Protein AF-A0A7J2I1S1-F1 (afdb_monomer_lite)

Secondary structure (DSSP, 8-state):
--HHHHHHHHHTT-S-HHHHHHHHHHHHHHHHHH---SS--HHHHHHHHHHHHHHS-THHHHHHHHHHHHHIIIII-----PPPPPP--------PPPHHHHHHHHHHGGG-S-HHHHHHHHHHHHH---HHHHHS--GGG----

Radius of gyration: 21.5 Å; chains: 1; bounding box: 47×25×60 Å

Structure (mmCIF, N/CA/C/O backbone):
data_AF-A0A7J2I1S1-F1
#
_entry.id   AF-A0A7J2I1S1-F1
#
loop_
_atom_site.group_PDB
_atom_site.id
_atom_site.type_symbol
_atom_site.label_atom_id
_atom_site.label_alt_id
_atom_site.label_comp_id
_atom_site.label_asym_id
_atom_site.label_entity_id
_atom_site.label_seq_id
_atom_site.pdbx_PDB_ins_code
_atom_site.Cartn_x
_atom_site.Cartn_y
_atom_site.Cartn_z
_atom_site.occupancy
_atom_site.B_iso_or_equiv
_atom_site.auth_seq_id
_atom_site.auth_comp_id
_atom_site.auth_asym_id
_atom_site.auth_atom_id
_atom_site.pdbx_PDB_model_num
ATOM 1 N N . MET A 1 1 ? -21.845 -11.847 12.492 1.00 60.75 1 MET A N 1
ATOM 2 C CA . MET A 1 1 ? -20.867 -11.468 11.456 1.00 60.75 1 MET A CA 1
ATOM 3 C C . MET A 1 1 ? -19.626 -11.023 12.178 1.00 60.75 1 MET A C 1
ATOM 5 O O . MET A 1 1 ? -19.674 -10.014 12.885 1.00 60.75 1 MET A O 1
ATOM 9 N N . ASP A 1 2 ? -18.599 -11.846 12.066 1.00 87.06 2 ASP A N 1
ATOM 10 C CA . ASP A 1 2 ? -17.307 -11.657 12.714 1.00 87.06 2 ASP A CA 1
ATOM 11 C C . ASP A 1 2 ? -16.626 -10.366 12.208 1.00 87.06 2 ASP A C 1
ATOM 13 O O . ASP A 1 2 ? -16.942 -9.853 11.127 1.00 87.06 2 ASP A O 1
ATOM 17 N N . ILE A 1 3 ? -15.731 -9.779 13.005 1.00 88.56 3 ILE A N 1
ATOM 18 C CA . ILE A 1 3 ? -15.031 -8.546 12.637 1.00 88.56 3 ILE A CA 1
ATOM 19 C C . ILE A 1 3 ? -14.170 -8.753 11.386 1.00 88.56 3 ILE A C 1
ATOM 21 O O . ILE A 1 3 ? -14.117 -7.861 10.535 1.00 88.56 3 ILE A O 1
ATOM 25 N N . ILE A 1 4 ? -13.583 -9.942 11.220 1.00 89.06 4 ILE A N 1
ATOM 26 C CA . ILE A 1 4 ? -12.785 -10.301 10.044 1.00 89.06 4 ILE A CA 1
ATOM 27 C C . ILE A 1 4 ? -13.684 -10.355 8.805 1.00 89.06 4 ILE A C 1
ATOM 29 O O . ILE A 1 4 ? -13.365 -9.739 7.787 1.00 89.06 4 ILE A O 1
ATOM 33 N N . GLU A 1 5 ? -14.860 -10.980 8.900 1.00 89.62 5 GLU A N 1
ATOM 34 C CA . GLU A 1 5 ? -15.846 -10.998 7.809 1.00 89.62 5 GLU A CA 1
ATOM 35 C C . GLU A 1 5 ? -16.286 -9.581 7.409 1.00 89.62 5 GLU A C 1
ATOM 37 O O . GLU A 1 5 ? -16.352 -9.257 6.219 1.00 89.62 5 GLU A O 1
ATOM 42 N N . LYS A 1 6 ? -16.537 -8.697 8.389 1.00 90.50 6 LYS A N 1
ATOM 43 C CA . LYS A 1 6 ? -16.871 -7.285 8.124 1.00 90.50 6 LYS A CA 1
ATOM 44 C C . LYS A 1 6 ? -15.740 -6.567 7.387 1.00 90.50 6 LYS A C 1
ATOM 46 O O . LYS A 1 6 ? -16.011 -5.749 6.503 1.00 90.50 6 LYS A O 1
ATOM 51 N N . VAL A 1 7 ? -14.487 -6.832 7.757 1.00 92.31 7 VAL A N 1
ATOM 52 C CA . VAL A 1 7 ? -13.309 -6.258 7.094 1.00 92.31 7 VAL A CA 1
ATOM 53 C C . VAL A 1 7 ? -13.224 -6.740 5.652 1.00 92.31 7 VAL A C 1
ATOM 55 O O . VAL A 1 7 ? -13.128 -5.900 4.758 1.00 92.31 7 VAL A O 1
ATOM 58 N N . GLU A 1 8 ? -13.319 -8.046 5.404 1.00 91.75 8 GLU A N 1
ATOM 59 C CA . GLU A 1 8 ? -13.259 -8.618 4.051 1.00 91.75 8 GLU A CA 1
ATOM 60 C C . GLU A 1 8 ? -14.377 -8.062 3.157 1.00 91.75 8 GLU A C 1
ATOM 62 O O . GLU A 1 8 ? -14.106 -7.603 2.046 1.00 91.75 8 GLU A O 1
ATOM 67 N N . GLN A 1 9 ? -15.610 -7.978 3.670 1.00 91.38 9 GLN A N 1
ATOM 68 C CA . GLN A 1 9 ? -16.740 -7.392 2.941 1.00 91.38 9 GLN A CA 1
ATOM 69 C C . GLN A 1 9 ? -16.513 -5.911 2.601 1.00 91.38 9 GLN A C 1
ATOM 71 O O . GLN A 1 9 ? -16.932 -5.427 1.551 1.00 91.38 9 GLN A O 1
ATOM 76 N N . ARG A 1 10 ? -15.863 -5.145 3.485 1.00 92.50 10 ARG A N 1
ATOM 77 C CA . ARG A 1 10 ? -15.541 -3.736 3.207 1.00 92.50 10 ARG A CA 1
ATOM 78 C C . ARG A 1 10 ? -14.363 -3.591 2.254 1.00 92.50 10 ARG A C 1
ATOM 80 O O . ARG A 1 10 ? -14.360 -2.657 1.454 1.00 92.50 10 ARG A O 1
ATOM 87 N N . LEU A 1 11 ? -13.380 -4.483 2.323 1.00 92.00 11 LEU A N 1
ATOM 88 C CA . LEU A 1 11 ? -12.236 -4.489 1.417 1.00 92.00 11 LEU A CA 1
ATOM 89 C C . LEU A 1 11 ? -12.628 -4.900 -0.003 1.00 92.00 11 LEU A C 1
ATOM 91 O O . LEU A 1 11 ? -12.076 -4.337 -0.944 1.00 92.00 11 LEU A O 1
ATOM 95 N N . SER A 1 12 ? -13.612 -5.787 -0.181 1.00 88.69 12 SER A N 1
ATOM 96 C CA . SER A 1 12 ? -14.075 -6.210 -1.512 1.00 88.69 12 SER A CA 1
ATOM 97 C C . SER A 1 12 ? -14.694 -5.077 -2.341 1.00 88.69 12 SER A C 1
ATOM 99 O O . SER A 1 12 ? -14.815 -5.203 -3.555 1.00 88.69 12 SER A O 1
ATOM 101 N N . LEU A 1 13 ? -15.068 -3.960 -1.706 1.00 89.19 13 LEU A N 1
ATOM 102 C CA . LEU A 1 13 ? -15.560 -2.757 -2.386 1.00 89.19 13 LEU A CA 1
ATOM 103 C C . LEU A 1 13 ? -14.433 -1.924 -3.023 1.00 89.19 13 LEU A C 1
ATOM 105 O O . LEU A 1 13 ? -14.710 -1.011 -3.799 1.00 89.19 13 LEU A O 1
ATOM 109 N N . TYR A 1 14 ? -13.167 -2.193 -2.692 1.00 81.94 14 TYR A N 1
ATOM 110 C CA . TYR A 1 14 ? -12.027 -1.488 -3.271 1.00 81.94 14 TYR A CA 1
ATOM 111 C C . TYR A 1 14 ? -11.557 -2.160 -4.562 1.00 81.94 14 TYR A C 1
ATOM 113 O O . TYR A 1 14 ? -11.222 -3.339 -4.578 1.00 81.94 14 TYR A O 1
ATOM 121 N N . ALA A 1 15 ? -11.409 -1.368 -5.627 1.00 67.00 15 ALA A N 1
ATOM 122 C CA . ALA A 1 15 ? -10.869 -1.846 -6.903 1.00 67.00 15 ALA A CA 1
ATOM 123 C C . ALA A 1 15 ? -9.346 -2.112 -6.865 1.00 67.00 15 ALA A C 1
ATOM 125 O O . ALA A 1 15 ? -8.818 -2.923 -7.623 1.00 67.00 15 ALA A O 1
ATOM 126 N N . SER A 1 16 ? -8.611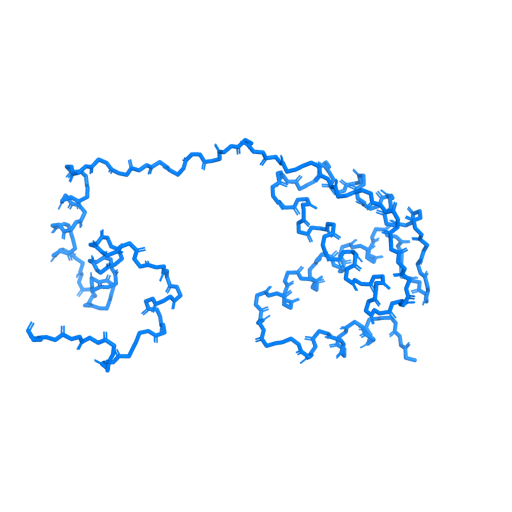 -1.428 -5.980 1.00 86.00 16 SER A N 1
ATOM 127 C CA . SER A 1 16 ? -7.146 -1.506 -5.913 1.00 86.00 16 SER A CA 1
ATOM 128 C C . SER A 1 16 ? -6.674 -2.713 -5.094 1.00 86.00 16 SER A C 1
ATOM 130 O O . SER A 1 16 ? -6.639 -2.659 -3.861 1.00 86.00 16 SER A O 1
ATOM 132 N N . LYS A 1 17 ? -6.226 -3.779 -5.776 1.00 86.81 17 LYS A N 1
ATOM 133 C CA . LYS A 1 17 ? -5.601 -4.959 -5.138 1.00 86.81 17 LYS A CA 1
ATOM 134 C C . LYS A 1 17 ? -4.455 -4.595 -4.174 1.00 86.81 17 LYS A C 1
ATOM 136 O O . LYS A 1 17 ? -4.459 -5.116 -3.060 1.00 86.81 17 LYS A O 1
ATOM 141 N N . PRO A 1 18 ? -3.512 -3.687 -4.514 1.00 87.00 18 PRO A N 1
ATOM 142 C CA . PRO A 1 18 ? -2.452 -3.293 -3.581 1.00 87.00 18 PRO A CA 1
ATOM 143 C C . PRO A 1 18 ? -2.985 -2.671 -2.287 1.00 87.00 18 PRO A C 1
ATOM 145 O O . PRO A 1 18 ? -2.479 -2.956 -1.204 1.00 87.00 18 PRO A O 1
ATOM 148 N N . THR A 1 19 ? -4.039 -1.855 -2.382 1.00 88.81 19 THR A N 1
ATOM 149 C CA . THR A 1 19 ? -4.679 -1.248 -1.208 1.00 88.81 19 THR A CA 1
ATOM 150 C C . THR A 1 19 ? -5.328 -2.309 -0.325 1.00 88.81 19 THR A C 1
ATOM 152 O O . THR A 1 19 ? -5.176 -2.250 0.894 1.00 88.81 19 THR A O 1
ATOM 155 N N . VAL A 1 20 ? -6.011 -3.287 -0.928 1.00 91.12 20 VAL A N 1
ATOM 156 C CA . VAL A 1 20 ? -6.619 -4.411 -0.201 1.00 91.12 20 VAL A CA 1
ATOM 157 C C . VAL A 1 20 ? -5.554 -5.209 0.549 1.00 91.12 20 VAL A C 1
ATOM 159 O O . VAL A 1 20 ? -5.680 -5.396 1.757 1.00 91.12 20 VAL A O 1
ATOM 162 N N . LEU A 1 21 ? -4.476 -5.610 -0.131 1.00 90.81 21 LEU A N 1
ATOM 163 C CA . LEU A 1 21 ? -3.389 -6.386 0.473 1.00 90.81 21 LEU A CA 1
ATOM 164 C C . LEU A 1 21 ? -2.692 -5.625 1.606 1.00 90.81 21 LEU A C 1
ATOM 166 O O . LEU A 1 21 ? -2.486 -6.183 2.682 1.00 90.81 21 LEU A O 1
ATOM 170 N N . SER A 1 22 ? -2.379 -4.344 1.390 1.00 90.75 22 SER A N 1
ATOM 171 C CA . SER A 1 22 ? -1.744 -3.496 2.403 1.00 90.75 22 SER A CA 1
ATOM 172 C C . SER A 1 22 ? -2.609 -3.378 3.661 1.00 90.75 22 SER A C 1
ATOM 174 O O . SER A 1 22 ? -2.132 -3.648 4.764 1.00 90.75 22 SER A O 1
ATOM 176 N N . ARG A 1 23 ? -3.903 -3.062 3.504 1.00 93.44 23 ARG A N 1
ATOM 177 C CA . ARG A 1 23 ? -4.837 -2.963 4.635 1.00 93.44 23 ARG A CA 1
ATOM 178 C C . ARG A 1 23 ? -5.003 -4.297 5.351 1.00 93.44 23 ARG A C 1
ATOM 180 O O . ARG A 1 23 ? -4.923 -4.327 6.573 1.00 93.44 23 ARG A O 1
ATOM 187 N N . LYS A 1 24 ? -5.196 -5.390 4.608 1.00 93.44 24 LYS A N 1
ATOM 188 C CA . LYS A 1 24 ? -5.357 -6.735 5.175 1.00 93.44 24 LYS A CA 1
ATOM 189 C C . LYS A 1 24 ? -4.137 -7.143 5.997 1.00 93.44 24 LYS A C 1
ATOM 191 O O . LYS A 1 24 ? -4.297 -7.598 7.125 1.00 93.44 24 LYS A O 1
ATOM 196 N N . SER A 1 25 ? -2.931 -6.910 5.478 1.00 92.75 25 SER A N 1
ATOM 197 C CA . SER A 1 25 ? -1.685 -7.196 6.195 1.00 92.75 25 SER A CA 1
ATOM 198 C C . SER A 1 25 ? -1.577 -6.401 7.498 1.00 92.75 25 SER A C 1
ATOM 200 O O . SER A 1 25 ? -1.272 -6.975 8.540 1.00 92.75 25 SER A O 1
ATOM 202 N N . ILE A 1 26 ? -1.846 -5.091 7.462 1.00 95.12 26 ILE A N 1
ATOM 203 C CA . ILE A 1 26 ? -1.750 -4.228 8.649 1.00 95.12 26 ILE A CA 1
ATOM 204 C C . ILE A 1 26 ? -2.809 -4.606 9.690 1.00 95.12 26 ILE A C 1
ATOM 206 O O . ILE A 1 26 ? -2.494 -4.703 10.873 1.00 95.12 26 ILE A O 1
ATOM 210 N N . LEU A 1 27 ? -4.053 -4.838 9.264 1.00 95.62 27 LEU A N 1
ATOM 211 C CA . LEU A 1 27 ? -5.142 -5.188 10.177 1.00 95.62 27 LEU A CA 1
ATOM 212 C C . LEU A 1 27 ? -4.964 -6.578 10.785 1.00 95.62 27 LEU A C 1
ATOM 214 O O . LEU A 1 27 ? -5.257 -6.753 11.959 1.00 95.62 27 LEU A O 1
ATOM 218 N N . SER A 1 28 ? -4.402 -7.534 10.042 1.00 94.69 28 SER A N 1
ATOM 219 C CA . SER A 1 28 ? -4.058 -8.847 10.603 1.00 94.69 28 SER A CA 1
ATOM 220 C C . SER A 1 28 ? -3.049 -8.709 11.749 1.00 94.69 28 SER A C 1
ATOM 222 O O . SER A 1 28 ? -3.225 -9.310 12.801 1.00 94.69 28 SER A O 1
ATOM 224 N N . GLN A 1 29 ? -2.027 -7.861 11.587 1.00 95.00 29 GLN A N 1
ATOM 225 C CA . GLN A 1 29 ? -1.065 -7.568 12.659 1.00 95.00 29 GLN A CA 1
ATOM 226 C C . GLN A 1 29 ? -1.716 -6.835 13.838 1.00 95.00 29 GLN A C 1
ATOM 228 O O . GLN A 1 29 ? -1.404 -7.124 14.989 1.00 95.00 29 GLN A O 1
ATOM 233 N N . PHE A 1 30 ? -2.648 -5.919 13.565 1.00 96.44 30 PHE A N 1
ATOM 234 C CA . PHE A 1 30 ? -3.418 -5.245 14.608 1.00 96.44 30 PHE A CA 1
ATOM 235 C C . PHE A 1 30 ? -4.240 -6.235 15.442 1.00 96.44 30 PHE A C 1
ATOM 237 O O . PHE A 1 30 ? -4.179 -6.180 16.667 1.00 96.44 30 PHE A O 1
ATOM 244 N N . PHE A 1 31 ? -4.956 -7.164 14.803 1.00 95.50 31 PHE A N 1
ATOM 245 C CA . PHE A 1 31 ? -5.757 -8.172 15.502 1.00 95.50 31 PHE A CA 1
ATOM 246 C C . PHE A 1 31 ? -4.892 -9.132 16.318 1.00 95.50 31 PHE A C 1
ATOM 248 O O . PHE A 1 31 ? -5.233 -9.435 17.457 1.00 95.50 31 PHE A O 1
ATOM 255 N N . LEU A 1 32 ? -3.731 -9.534 15.791 1.00 94.62 32 LEU A N 1
ATOM 256 C CA . LEU A 1 32 ? -2.762 -10.335 16.543 1.00 94.62 32 LEU A CA 1
ATOM 257 C C . LEU A 1 32 ? -2.218 -9.590 17.773 1.00 94.62 32 LEU A C 1
ATOM 259 O O . LEU A 1 32 ? -2.035 -10.201 18.821 1.00 94.62 32 LEU A O 1
ATOM 263 N N . HIS A 1 33 ? -1.975 -8.280 17.663 1.00 95.00 33 HIS A N 1
ATOM 264 C CA . HIS A 1 33 ? -1.435 -7.463 18.756 1.00 95.00 33 HIS A CA 1
ATOM 265 C C . HIS A 1 33 ? -2.476 -7.129 19.829 1.00 95.00 33 HIS A C 1
ATOM 267 O O . HIS A 1 33 ? -2.206 -7.254 21.020 1.00 95.00 33 HIS A O 1
ATOM 273 N N . ALA A 1 34 ? -3.661 -6.677 19.420 1.00 94.25 34 ALA A N 1
ATOM 274 C CA . ALA A 1 34 ? -4.729 -6.275 20.334 1.00 94.25 34 ALA A CA 1
ATOM 275 C C . ALA A 1 34 ? -5.513 -7.472 20.902 1.00 94.25 34 ALA A C 1
ATOM 277 O O . ALA A 1 34 ? -6.236 -7.314 21.888 1.00 94.25 34 ALA A O 1
ATOM 278 N N . GLY A 1 35 ? -5.369 -8.650 20.289 1.00 93.00 35 GLY A N 1
ATOM 279 C CA . GLY A 1 35 ? -6.240 -9.803 20.479 1.00 93.00 35 GLY A CA 1
ATOM 280 C C . GLY A 1 35 ? -7.487 -9.714 19.596 1.00 93.00 35 GLY A C 1
ATOM 281 O O . GLY A 1 35 ? -7.995 -8.626 19.299 1.00 93.00 35 GLY A O 1
ATOM 282 N N . GLU A 1 36 ? -7.997 -10.865 19.165 1.00 89.00 36 GLU A N 1
ATOM 283 C CA . GLU A 1 36 ? -9.258 -10.938 18.426 1.00 89.00 36 GLU A CA 1
ATOM 284 C C . GLU A 1 36 ? -10.428 -10.604 19.360 1.00 89.00 36 GLU A C 1
ATOM 286 O O . GLU A 1 36 ? -10.606 -11.221 20.412 1.00 89.00 36 GLU A O 1
ATOM 291 N N . LYS A 1 37 ? -11.194 -9.572 18.994 1.00 89.56 37 LYS A N 1
ATOM 292 C CA . LYS A 1 37 ? -12.307 -9.024 19.775 1.00 89.56 37 LYS A CA 1
ATOM 293 C C . LYS A 1 37 ? -13.467 -8.691 18.845 1.00 89.56 37 LYS A C 1
ATOM 295 O O . LYS A 1 37 ? -13.269 -8.352 17.680 1.00 89.56 37 LYS A O 1
ATOM 300 N N . GLU A 1 38 ? -14.682 -8.700 19.383 1.00 86.81 38 GLU A N 1
ATOM 301 C CA . GLU A 1 38 ? -15.870 -8.275 18.631 1.00 86.81 38 GLU A CA 1
ATOM 302 C C . GLU A 1 38 ? -15.931 -6.750 18.414 1.00 86.81 38 GLU A C 1
ATOM 304 O O . GLU A 1 38 ? -16.571 -6.280 17.469 1.00 86.81 38 GLU A O 1
ATOM 309 N N . ASP A 1 39 ? -15.251 -5.981 19.270 1.00 91.00 39 ASP A N 1
ATOM 310 C CA . ASP A 1 39 ? -15.133 -4.526 19.196 1.00 91.00 39 ASP A CA 1
ATOM 311 C C . ASP A 1 39 ? -13.750 -4.066 19.683 1.00 91.00 39 ASP A C 1
ATOM 313 O O . ASP A 1 39 ? -13.123 -4.721 20.516 1.00 91.00 39 ASP A O 1
ATOM 317 N N . TYR A 1 40 ? -13.292 -2.924 19.170 1.00 94.19 40 TYR A N 1
ATOM 318 C CA . TYR A 1 40 ? -11.991 -2.338 19.493 1.00 94.19 40 TYR A CA 1
ATOM 319 C C . TYR A 1 40 ? -12.149 -0.902 19.998 1.00 94.19 40 TYR A C 1
ATOM 321 O O . TYR A 1 40 ? -12.970 -0.119 19.496 1.00 94.19 40 TYR A O 1
ATOM 329 N N . THR A 1 41 ? -11.349 -0.546 21.000 1.00 94.31 41 THR A N 1
ATOM 330 C CA . THR A 1 41 ? -11.332 0.788 21.616 1.00 94.31 41 THR A CA 1
ATOM 331 C C . THR A 1 41 ? -10.231 1.652 21.016 1.00 94.31 41 THR A C 1
ATOM 333 O O . THR A 1 41 ? -9.369 1.169 20.289 1.00 94.31 41 THR A O 1
ATOM 336 N N . GLU A 1 42 ? -10.236 2.954 21.290 1.00 94.00 42 GLU A N 1
ATOM 337 C CA . GLU A 1 42 ? -9.134 3.826 20.863 1.00 94.00 42 GLU A CA 1
ATOM 338 C C . GLU A 1 42 ? -7.792 3.425 21.505 1.00 94.00 42 GLU A C 1
ATOM 340 O O . GLU A 1 42 ? -6.755 3.505 20.846 1.00 94.00 42 GLU A O 1
ATOM 345 N N . ASP A 1 43 ? -7.812 2.884 22.728 1.00 94.31 43 ASP A N 1
ATOM 346 C CA . ASP A 1 43 ? -6.615 2.390 23.421 1.00 94.31 43 ASP A CA 1
ATOM 347 C C . ASP A 1 43 ? -5.951 1.218 22.690 1.00 94.31 43 ASP A C 1
ATOM 349 O O . ASP A 1 43 ? -4.720 1.148 22.632 1.00 94.31 43 ASP A O 1
ATOM 353 N N . ASP A 1 44 ? -6.738 0.333 22.066 1.00 95.50 44 ASP A N 1
ATOM 354 C CA . ASP A 1 44 ? -6.203 -0.743 21.223 1.00 95.50 44 ASP A CA 1
ATOM 355 C C . ASP A 1 44 ? -5.400 -0.161 20.048 1.00 95.50 44 ASP A C 1
ATOM 357 O O . ASP A 1 44 ? -4.283 -0.602 19.756 1.00 95.50 44 ASP A O 1
ATOM 361 N N . ALA A 1 45 ? -5.940 0.876 19.397 1.00 95.12 45 ALA A N 1
ATOM 362 C CA . ALA A 1 45 ? -5.270 1.563 18.296 1.00 95.12 45 ALA A CA 1
ATOM 363 C C . ALA A 1 45 ? -4.016 2.316 18.763 1.00 95.12 45 ALA A C 1
ATOM 365 O O . ALA A 1 45 ? -3.000 2.271 18.069 1.00 95.12 45 ALA A O 1
ATOM 366 N N . ILE A 1 46 ? -4.056 2.977 19.926 1.00 94.56 46 ILE A N 1
ATOM 367 C CA . ILE A 1 46 ? -2.893 3.662 20.516 1.00 94.56 46 ILE A CA 1
ATOM 368 C C . ILE A 1 46 ? -1.782 2.659 20.823 1.00 94.56 46 ILE A C 1
ATOM 370 O O . ILE A 1 46 ? -0.631 2.873 20.435 1.00 94.56 46 ILE A O 1
ATOM 374 N N . SER A 1 47 ? -2.126 1.558 21.494 1.00 95.25 47 SER A N 1
ATOM 375 C CA . SER A 1 47 ? -1.191 0.489 21.849 1.00 95.25 47 SER A CA 1
ATOM 376 C C . SER A 1 47 ? -0.503 -0.069 20.605 1.00 95.25 47 SER A C 1
ATOM 378 O O . SER A 1 47 ? 0.729 -0.113 20.536 1.00 95.25 47 SER A O 1
ATOM 380 N N . PHE A 1 48 ? -1.284 -0.407 19.576 1.00 95.88 48 PHE A N 1
ATOM 381 C CA . PHE A 1 48 ? -0.730 -0.924 18.332 1.00 95.88 48 PHE A CA 1
ATOM 382 C C . PHE A 1 48 ? 0.086 0.117 17.565 1.00 95.88 48 PHE A C 1
ATOM 384 O O . PHE A 1 48 ? 1.143 -0.217 17.039 1.00 95.88 48 PHE A O 1
ATOM 391 N N . LEU A 1 49 ? -0.340 1.383 17.511 1.00 93.31 49 LEU A N 1
ATOM 392 C CA . LEU A 1 49 ? 0.417 2.429 16.822 1.00 93.31 49 LEU A CA 1
ATOM 393 C C . LEU A 1 49 ? 1.768 2.688 17.506 1.00 93.31 49 LEU A C 1
ATOM 395 O O . LEU A 1 49 ? 2.769 2.898 16.823 1.00 93.31 49 LEU A O 1
ATOM 399 N N . ASN A 1 50 ? 1.822 2.631 18.839 1.00 92.19 50 ASN A N 1
ATOM 400 C CA . ASN A 1 50 ? 3.070 2.739 19.595 1.00 92.19 50 ASN A CA 1
ATOM 401 C C . ASN A 1 50 ? 3.998 1.547 19.344 1.00 92.19 50 ASN A C 1
ATOM 403 O O . ASN A 1 50 ? 5.195 1.743 19.141 1.00 92.19 50 ASN A O 1
ATOM 407 N N . TRP A 1 51 ? 3.455 0.330 19.289 1.00 94.19 51 TRP A N 1
ATOM 408 C CA . TRP A 1 51 ? 4.219 -0.839 18.859 1.00 94.19 51 TRP A CA 1
ATOM 409 C C . TRP A 1 51 ? 4.728 -0.671 17.419 1.00 94.19 51 TRP A C 1
ATOM 411 O O . TRP A 1 51 ? 5.918 -0.845 17.156 1.00 94.19 51 TRP A O 1
ATOM 421 N N . ALA A 1 52 ? 3.865 -0.241 16.497 1.00 92.56 52 ALA A N 1
ATOM 422 C CA . ALA A 1 52 ? 4.180 -0.096 15.082 1.00 92.56 52 ALA A CA 1
ATOM 423 C C . ALA A 1 52 ? 5.278 0.943 14.822 1.00 92.56 52 ALA A C 1
ATOM 425 O O . ALA A 1 52 ? 6.105 0.725 13.943 1.00 92.56 52 ALA A O 1
ATOM 426 N N . LYS A 1 53 ? 5.359 2.028 15.604 1.00 89.25 53 LYS A N 1
ATOM 427 C CA . LYS A 1 53 ? 6.447 3.022 15.494 1.00 89.25 53 LYS A CA 1
ATOM 428 C C . LYS A 1 53 ? 7.845 2.416 15.655 1.00 89.25 53 LYS A C 1
ATOM 430 O O . LYS A 1 53 ? 8.788 2.923 15.064 1.00 89.25 53 LYS A O 1
ATOM 435 N N . ASN A 1 54 ? 7.974 1.327 16.412 1.00 88.44 54 ASN A N 1
ATOM 436 C CA . ASN A 1 54 ? 9.252 0.640 16.617 1.00 88.44 54 ASN A CA 1
ATOM 437 C C . ASN A 1 54 ? 9.541 -0.440 15.558 1.00 88.44 54 ASN A C 1
ATOM 439 O O . ASN A 1 54 ? 10.661 -0.936 15.484 1.00 88.44 54 ASN A O 1
ATOM 443 N N . HIS A 1 55 ? 8.545 -0.811 14.746 1.00 87.38 55 HIS A N 1
ATOM 444 C CA . HIS A 1 55 ? 8.633 -1.919 13.783 1.00 87.38 55 HIS A CA 1
ATOM 445 C C . HIS A 1 55 ? 8.519 -1.459 12.322 1.00 87.38 55 HIS A C 1
ATOM 447 O O . HIS A 1 55 ? 8.997 -2.140 11.417 1.00 87.38 55 HIS A O 1
ATOM 453 N N . TYR A 1 56 ? 7.921 -0.292 12.082 1.00 82.12 56 TYR A N 1
ATOM 454 C CA . TYR A 1 56 ? 7.733 0.314 10.769 1.00 82.12 56 TYR A CA 1
ATOM 455 C C . TYR A 1 56 ? 8.522 1.619 10.676 1.00 82.12 56 TYR A C 1
ATOM 457 O O . TYR A 1 56 ? 8.522 2.420 11.606 1.00 82.12 56 TYR A O 1
ATOM 465 N N . LYS A 1 57 ? 9.168 1.854 9.529 1.00 74.56 57 LYS A N 1
ATOM 466 C CA . LYS A 1 57 ? 9.961 3.066 9.277 1.00 74.56 57 LYS A CA 1
ATOM 467 C C . LYS A 1 57 ? 9.198 4.089 8.435 1.00 74.56 57 LYS A C 1
ATOM 469 O O . LYS A 1 57 ? 8.518 3.71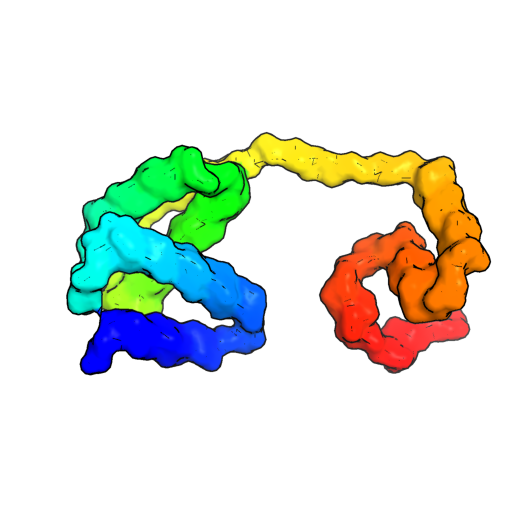6 7.473 1.00 74.56 57 LYS A O 1
ATOM 474 N N . GLY A 1 58 ? 9.369 5.362 8.783 1.00 70.94 58 GLY A N 1
ATOM 475 C CA . GLY A 1 58 ? 8.928 6.533 8.032 1.00 70.94 58 GLY A CA 1
ATOM 476 C C . GLY A 1 58 ? 7.514 6.446 7.460 1.00 70.94 58 GLY A C 1
ATOM 477 O O . GLY A 1 58 ? 6.560 6.193 8.188 1.00 70.94 58 GLY A O 1
ATOM 478 N N . THR A 1 59 ? 7.358 6.596 6.142 1.00 70.62 59 THR A N 1
ATOM 479 C CA . THR A 1 59 ? 6.057 6.566 5.433 1.00 70.62 59 THR A CA 1
ATOM 480 C C . THR A 1 59 ? 5.196 5.331 5.725 1.00 70.62 59 THR A C 1
ATOM 482 O O . THR A 1 59 ? 3.966 5.400 5.646 1.00 70.62 59 THR A O 1
ATOM 485 N N . SER A 1 60 ? 5.803 4.220 6.148 1.00 83.38 60 SER A N 1
ATOM 486 C CA . SER A 1 60 ? 5.076 3.009 6.534 1.00 83.38 60 SER A CA 1
ATOM 487 C C . SER A 1 60 ? 4.186 3.228 7.762 1.00 83.38 60 SER A C 1
ATOM 489 O O . SER A 1 60 ? 3.086 2.676 7.811 1.00 83.38 60 SER A O 1
ATOM 491 N N . ILE A 1 61 ? 4.582 4.082 8.718 1.00 89.94 61 ILE A N 1
ATOM 492 C CA . ILE A 1 61 ? 3.747 4.368 9.898 1.00 89.94 61 ILE A CA 1
ATOM 493 C C . ILE A 1 61 ? 2.477 5.140 9.526 1.00 89.94 61 ILE A C 1
ATOM 495 O O . ILE A 1 61 ? 1.410 4.913 10.100 1.00 89.94 61 ILE A O 1
ATOM 499 N N . ASN A 1 62 ? 2.552 5.986 8.496 1.00 89.31 62 ASN A N 1
ATOM 500 C CA . ASN A 1 62 ? 1.392 6.695 7.964 1.00 89.31 62 ASN A CA 1
ATOM 501 C C . ASN A 1 62 ? 0.414 5.739 7.279 1.00 89.31 62 ASN A C 1
ATOM 503 O O . ASN A 1 62 ? -0.800 5.886 7.430 1.00 89.31 62 ASN A O 1
ATOM 507 N N . HIS A 1 63 ? 0.919 4.710 6.592 1.00 90.81 63 HIS A N 1
ATOM 508 C CA . HIS A 1 63 ? 0.077 3.642 6.052 1.00 90.81 63 HIS A CA 1
ATOM 509 C C . HIS A 1 63 ? -0.600 2.816 7.153 1.00 90.81 63 HIS A C 1
ATOM 511 O O . HIS A 1 63 ? -1.775 2.458 7.005 1.00 90.81 63 HIS A O 1
ATOM 517 N N . VAL A 1 64 ? 0.093 2.567 8.270 1.00 93.88 64 VAL A N 1
ATOM 518 C CA . VAL A 1 64 ? -0.495 1.924 9.455 1.00 93.88 64 VAL A CA 1
ATOM 519 C C . VAL A 1 64 ? -1.632 2.773 10.017 1.00 93.88 64 VAL A C 1
ATOM 521 O O . VAL A 1 64 ? -2.767 2.299 10.102 1.00 93.88 64 VAL A O 1
ATOM 524 N N . TYR A 1 65 ? -1.376 4.052 10.300 1.00 94.06 65 TYR A N 1
ATOM 525 C CA . TYR A 1 65 ? -2.396 4.980 10.792 1.00 94.06 65 TYR A CA 1
ATOM 526 C C . TYR A 1 65 ? -3.604 5.084 9.845 1.00 94.06 65 TYR A C 1
ATOM 528 O O . TYR A 1 65 ? -4.752 4.981 10.280 1.00 94.06 65 TYR A O 1
ATOM 536 N N . ALA A 1 66 ? -3.378 5.219 8.535 1.00 93.00 66 ALA A N 1
ATOM 537 C CA . ALA A 1 66 ? -4.449 5.289 7.539 1.00 93.00 66 ALA A CA 1
ATOM 538 C C . ALA A 1 66 ? -5.273 3.990 7.445 1.00 93.00 66 ALA A C 1
ATOM 540 O O . ALA A 1 66 ? -6.457 4.017 7.079 1.00 93.00 66 ALA A O 1
ATOM 541 N N . SER A 1 67 ? -4.665 2.846 7.764 1.00 94.88 67 SER A N 1
ATOM 542 C CA . SER A 1 67 ? -5.353 1.556 7.834 1.00 94.88 67 SER A CA 1
ATOM 543 C C . SER A 1 67 ? -6.238 1.453 9.070 1.00 94.88 67 SER A C 1
ATOM 545 O O . SER A 1 67 ? -7.408 1.096 8.931 1.00 94.88 67 SER A O 1
ATOM 547 N N . LEU A 1 68 ? -5.738 1.878 10.234 1.00 95.56 68 LEU A N 1
ATOM 548 C CA . LEU A 1 68 ? -6.521 1.950 11.471 1.00 95.56 68 LEU A CA 1
ATOM 549 C C . LEU A 1 68 ? -7.680 2.937 11.338 1.00 95.56 68 LEU A C 1
ATOM 551 O O . LEU A 1 68 ? -8.833 2.568 11.536 1.00 95.56 68 LEU A O 1
ATOM 555 N N . ARG A 1 69 ? -7.417 4.173 10.904 1.00 95.25 69 ARG A N 1
ATOM 556 C CA . ARG A 1 69 ? -8.462 5.193 10.738 1.00 95.25 69 ARG A CA 1
ATOM 557 C C . ARG A 1 69 ? -9.577 4.728 9.803 1.00 95.25 69 ARG A C 1
ATOM 559 O O . ARG A 1 69 ? -10.755 4.972 10.057 1.00 95.25 69 ARG A O 1
ATOM 566 N N . TRP A 1 70 ? -9.219 4.042 8.719 1.00 95.06 70 TRP A N 1
ATOM 567 C CA . TRP A 1 70 ? -10.198 3.434 7.824 1.00 95.06 70 TRP A CA 1
ATOM 568 C C . TRP A 1 70 ? -11.005 2.336 8.508 1.00 95.06 70 TRP A C 1
ATOM 570 O O . TRP A 1 70 ? -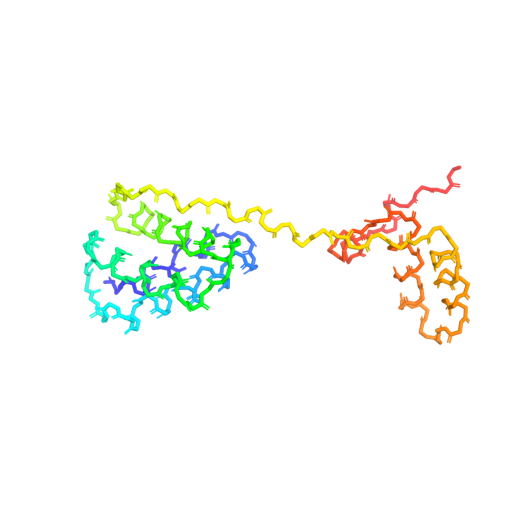12.222 2.333 8.368 1.00 95.06 70 TRP A O 1
ATOM 580 N N . PHE A 1 71 ? -10.359 1.433 9.244 1.00 95.56 71 PHE A N 1
ATOM 581 C CA . PHE A 1 71 ? -11.037 0.347 9.946 1.00 95.56 71 PHE A CA 1
ATOM 582 C C . PHE A 1 71 ? -12.055 0.890 10.956 1.00 95.56 71 PHE A C 1
ATOM 584 O O . PHE A 1 71 ? -13.236 0.550 10.872 1.00 95.56 71 PHE A O 1
ATOM 591 N N . TYR A 1 72 ? -11.650 1.829 11.814 1.00 95.62 72 TYR A N 1
ATOM 592 C CA . TYR A 1 72 ? -12.553 2.445 12.792 1.00 95.62 72 TYR A CA 1
ATOM 593 C C . TYR A 1 72 ? -13.730 3.136 12.102 1.00 95.62 72 TYR A C 1
ATOM 595 O O . TYR A 1 72 ? -14.886 2.887 12.441 1.00 95.62 72 TYR A O 1
ATOM 603 N N . ARG A 1 73 ? -13.469 3.918 11.050 1.00 94.44 73 ARG A N 1
ATOM 604 C CA . ARG A 1 73 ? -14.520 4.674 10.358 1.00 94.44 73 ARG A CA 1
ATOM 605 C C . ARG A 1 73 ? -15.455 3.797 9.526 1.00 94.44 73 ARG A C 1
ATOM 607 O O . ARG A 1 73 ? -16.665 4.018 9.501 1.00 94.44 73 ARG A O 1
ATOM 614 N N . GLN A 1 74 ? -14.912 2.836 8.784 1.00 93.81 74 GLN A N 1
ATOM 615 C CA . GLN A 1 74 ? -15.663 2.079 7.779 1.00 93.81 74 GLN A CA 1
ATOM 616 C C . GLN A 1 74 ? -16.265 0.792 8.332 1.00 93.81 74 GLN A C 1
ATOM 618 O O . GLN A 1 74 ? -17.365 0.424 7.903 1.00 93.81 74 GLN A O 1
ATOM 623 N N . VAL A 1 75 ? -15.587 0.151 9.286 1.00 93.38 75 VAL A N 1
ATOM 624 C CA . VAL A 1 75 ? -16.013 -1.111 9.899 1.00 93.38 75 VAL A CA 1
ATOM 625 C C . VAL A 1 75 ? -16.707 -0.854 11.234 1.00 93.38 75 VAL A C 1
ATOM 627 O O . VAL A 1 75 ? -17.873 -1.218 11.368 1.00 93.38 75 VAL A O 1
ATOM 630 N N . LEU A 1 76 ? -16.046 -0.169 12.174 1.00 92.94 76 LEU A N 1
ATOM 631 C CA . LEU A 1 76 ? -16.591 0.067 13.524 1.00 92.94 76 LEU A CA 1
ATOM 632 C C . LEU A 1 76 ? -17.557 1.255 13.613 1.00 92.94 76 LEU A C 1
ATOM 634 O O . LEU A 1 76 ? -18.250 1.404 14.613 1.00 92.94 76 LEU A O 1
ATOM 638 N N . LYS A 1 77 ? -17.611 2.101 12.576 1.00 93.56 77 LYS A N 1
ATOM 639 C CA . LYS A 1 77 ? -18.390 3.354 12.549 1.00 93.56 77 LYS A CA 1
ATOM 640 C C . LYS A 1 77 ? -18.036 4.318 13.689 1.00 93.56 77 LYS A C 1
ATOM 642 O O . LYS A 1 77 ? -18.874 5.101 14.125 1.00 93.56 77 LYS A O 1
ATOM 647 N N . LYS A 1 78 ? -16.777 4.288 14.126 1.00 92.69 78 LYS A N 1
ATOM 648 C CA . LYS A 1 78 ? -16.193 5.180 15.132 1.00 92.69 78 LYS A CA 1
ATOM 649 C C . LYS A 1 78 ? -15.214 6.135 14.459 1.00 92.69 78 LYS A C 1
ATOM 651 O O . LYS A 1 78 ? -14.545 5.758 13.495 1.00 92.69 78 LYS A O 1
ATOM 656 N N . ASP A 1 79 ? -15.122 7.361 14.957 1.00 88.75 79 ASP A N 1
ATOM 657 C CA . ASP A 1 79 ? -14.075 8.283 14.521 1.00 88.75 79 ASP A CA 1
ATOM 658 C C . ASP A 1 79 ? -12.883 8.181 15.468 1.00 88.75 79 ASP A C 1
ATOM 660 O O . ASP A 1 79 ? -13.038 8.268 16.683 1.00 88.75 79 ASP A O 1
ATOM 664 N N . LEU A 1 80 ? -11.704 7.954 14.899 1.00 89.69 80 LEU A N 1
ATOM 665 C CA . LEU A 1 80 ? -10.473 7.773 15.657 1.00 89.69 80 LEU A CA 1
ATOM 666 C C . LEU A 1 80 ? -9.870 9.155 15.933 1.00 89.69 80 LEU A C 1
ATOM 668 O O . LEU A 1 80 ? -9.370 9.787 15.000 1.00 89.69 80 LEU A O 1
ATOM 672 N N . GLN A 1 81 ? -9.888 9.611 17.189 1.00 88.19 81 GLN A N 1
ATOM 673 C CA . GLN A 1 81 ? -9.399 10.939 17.596 1.00 88.19 81 GLN A CA 1
ATOM 674 C C . GLN A 1 81 ? -7.870 10.984 17.781 1.00 88.19 81 GLN A C 1
ATOM 676 O O . GLN A 1 81 ? -7.329 11.773 18.557 1.00 88.19 81 GLN A O 1
ATOM 681 N N . LEU A 1 82 ? -7.143 10.176 17.006 1.00 86.44 82 LEU A N 1
ATOM 682 C CA . LEU A 1 82 ? -5.686 10.148 17.014 1.00 86.44 82 LEU A CA 1
ATOM 683 C C . LEU A 1 82 ? -5.118 11.099 15.973 1.00 86.44 82 LEU A C 1
ATOM 685 O O . LEU A 1 82 ? -5.497 11.066 14.797 1.00 86.44 82 LEU A O 1
ATOM 689 N N . LYS A 1 83 ? -4.138 11.901 16.394 1.00 86.38 83 LYS A N 1
ATOM 690 C CA . LYS A 1 83 ? -3.346 12.707 15.465 1.00 86.38 83 LYS A CA 1
ATOM 691 C C . LYS A 1 83 ? -2.552 11.779 14.537 1.00 86.38 83 LYS A C 1
ATOM 693 O O . LYS A 1 83 ? -1.987 10.791 15.018 1.00 86.38 83 LYS A O 1
ATOM 698 N N . PRO A 1 84 ? -2.505 12.069 13.226 1.00 85.19 84 PRO A N 1
ATOM 699 C CA . PRO A 1 84 ? -1.639 11.332 12.322 1.00 85.19 84 PRO A CA 1
ATOM 700 C C . PRO A 1 84 ? -0.183 11.448 12.799 1.00 85.19 84 PRO A C 1
ATOM 702 O O . PRO A 1 84 ? 0.198 12.506 13.309 1.00 85.19 84 PRO A O 1
ATOM 705 N N . PRO A 1 85 ? 0.626 10.384 12.657 1.00 85.00 85 PRO A N 1
ATOM 706 C CA . PRO A 1 85 ? 2.063 10.483 12.851 1.00 85.00 85 PRO A CA 1
ATOM 707 C C . PRO A 1 85 ? 2.647 11.594 11.978 1.00 85.00 85 PRO A C 1
ATOM 709 O O . PRO A 1 85 ? 2.152 11.852 10.878 1.00 85.00 85 PRO A O 1
ATOM 712 N N . GLU A 1 86 ? 3.707 12.240 12.457 1.00 82.19 86 GLU A N 1
ATOM 713 C CA . GLU A 1 86 ? 4.427 13.181 11.612 1.00 82.19 86 GLU A CA 1
ATOM 714 C C . GLU A 1 86 ? 5.031 12.419 10.425 1.00 82.19 86 GLU A C 1
ATOM 716 O O . GLU A 1 86 ? 5.603 11.338 10.607 1.00 82.19 86 GLU A O 1
ATOM 721 N N . PRO A 1 87 ? 4.853 12.919 9.194 1.00 72.81 87 PRO A N 1
ATOM 722 C CA . PRO A 1 87 ? 5.551 12.371 8.052 1.00 72.81 87 PRO A CA 1
ATOM 723 C C . PRO A 1 87 ? 7.050 12.492 8.286 1.00 72.81 87 PRO A C 1
ATOM 725 O O . PRO A 1 87 ? 7.589 13.581 8.456 1.00 72.81 87 PRO A O 1
ATOM 728 N N . ASP A 1 88 ? 7.700 11.339 8.283 1.00 70.19 88 ASP A N 1
ATOM 729 C CA . ASP A 1 88 ? 9.141 11.261 8.207 1.00 70.19 88 ASP A CA 1
ATOM 730 C C . ASP A 1 88 ? 9.556 11.670 6.792 1.00 70.19 88 ASP A C 1
ATOM 732 O O . ASP A 1 88 ? 9.378 10.920 5.824 1.00 70.19 88 ASP A O 1
ATOM 736 N N . TYR A 1 89 ? 9.999 12.918 6.680 1.00 65.50 89 TYR A N 1
ATOM 737 C CA . TYR A 1 89 ? 10.596 13.462 5.473 1.00 65.50 89 TYR A CA 1
ATOM 738 C C . TYR A 1 89 ? 12.100 13.206 5.436 1.00 65.50 89 TYR A C 1
ATOM 740 O O . TYR A 1 89 ? 12.764 13.916 4.681 1.00 65.50 89 TYR A O 1
ATOM 748 N N . ASP A 1 90 ? 12.642 12.233 6.192 1.00 59.22 90 ASP A N 1
ATOM 749 C CA . ASP A 1 90 ? 13.941 11.643 5.867 1.00 59.22 90 ASP A CA 1
ATOM 750 C C . ASP A 1 90 ? 13.819 11.081 4.453 1.00 59.22 90 ASP A C 1
ATOM 752 O O . ASP A 1 90 ? 13.416 9.945 4.182 1.00 59.22 90 ASP A O 1
ATOM 756 N N . SER A 1 91 ? 14.052 11.986 3.512 1.00 56.75 91 SER A N 1
ATOM 757 C CA . SER A 1 91 ? 13.877 11.787 2.107 1.00 56.75 91 SER A CA 1
ATOM 758 C C . SER A 1 91 ? 14.902 10.738 1.771 1.00 56.75 91 SER A C 1
ATOM 760 O O . SER A 1 91 ? 16.106 10.999 1.818 1.00 56.75 91 SER A O 1
ATOM 762 N N . ILE A 1 92 ? 14.439 9.548 1.403 1.00 59.91 92 ILE A N 1
ATOM 763 C CA . ILE A 1 92 ? 15.195 8.775 0.435 1.00 59.91 92 ILE A CA 1
ATOM 764 C C . ILE A 1 92 ? 15.226 9.687 -0.787 1.00 59.91 92 ILE A C 1
ATOM 766 O O . ILE A 1 92 ? 14.283 9.712 -1.578 1.00 59.91 92 ILE A O 1
ATOM 770 N N . GLU A 1 93 ? 16.247 10.539 -0.854 1.00 59.94 93 GLU A N 1
ATOM 771 C CA . GLU A 1 93 ? 16.502 11.375 -2.004 1.00 59.94 93 GLU A CA 1
ATOM 772 C C . GLU A 1 93 ? 16.643 10.381 -3.146 1.00 59.94 93 GLU A C 1
ATOM 774 O O . GLU A 1 93 ? 17.501 9.492 -3.117 1.00 59.94 93 GLU A O 1
ATOM 779 N N . ALA A 1 94 ? 15.685 10.410 -4.071 1.00 68.56 94 ALA A N 1
ATOM 780 C CA . ALA A 1 94 ? 15.705 9.506 -5.199 1.00 68.56 94 ALA A CA 1
ATOM 781 C C . ALA A 1 94 ? 17.010 9.791 -5.932 1.00 68.56 94 ALA A C 1
ATOM 783 O O . ALA A 1 94 ? 17.122 10.852 -6.531 1.00 68.56 94 ALA A O 1
ATOM 784 N N . VAL A 1 95 ? 17.995 8.894 -5.824 1.00 78.88 95 VAL A N 1
ATOM 785 C CA . VAL A 1 95 ? 19.339 9.123 -6.359 1.00 78.88 95 VAL A CA 1
ATOM 786 C C . VAL A 1 95 ? 19.212 9.220 -7.876 1.00 78.88 95 VAL A C 1
ATOM 788 O O . VAL A 1 95 ? 19.008 8.190 -8.532 1.00 78.88 95 VAL A O 1
ATOM 791 N N . PRO A 1 96 ? 19.272 10.430 -8.458 1.00 82.06 96 PRO A N 1
ATOM 792 C CA . PRO A 1 96 ? 19.058 10.571 -9.878 1.00 82.06 96 PRO A CA 1
ATOM 793 C C . PRO A 1 96 ? 20.320 10.087 -10.585 1.00 82.06 96 PRO A C 1
ATOM 795 O O . PRO A 1 96 ? 21.444 10.419 -10.201 1.00 82.06 96 PRO A O 1
ATOM 798 N N . LEU A 1 97 ? 20.149 9.293 -11.639 1.00 85.75 97 LEU A N 1
ATOM 799 C CA . LEU A 1 97 ? 21.280 8.926 -12.480 1.00 85.75 97 LEU A CA 1
ATOM 800 C C . LEU A 1 97 ? 21.782 10.162 -13.227 1.00 85.75 97 LEU A C 1
ATOM 802 O O . LEU A 1 97 ? 21.000 10.960 -13.749 1.00 85.75 97 LEU A O 1
ATOM 806 N N . SER A 1 98 ? 23.104 10.300 -13.323 1.00 90.94 98 SER A N 1
ATOM 807 C CA . SER A 1 98 ? 23.699 11.336 -14.161 1.00 90.94 98 SER A CA 1
ATOM 808 C C . SER A 1 98 ? 23.301 11.120 -15.626 1.00 90.94 98 SER A C 1
ATOM 810 O O . SER A 1 98 ? 23.107 9.986 -16.067 1.00 90.94 98 SER A O 1
ATOM 812 N N . ARG A 1 99 ? 23.265 12.187 -16.436 1.00 88.81 99 ARG A N 1
ATOM 813 C CA . ARG A 1 99 ? 22.995 12.074 -17.885 1.00 88.81 99 ARG A CA 1
ATOM 814 C C . ARG A 1 99 ? 23.902 11.041 -18.569 1.00 88.81 99 ARG A C 1
ATOM 816 O O . ARG A 1 99 ? 23.462 10.322 -19.460 1.00 88.81 99 ARG A O 1
ATOM 823 N N . LYS A 1 100 ? 25.168 10.957 -18.147 1.00 93.31 100 LYS A N 1
ATOM 824 C CA . LYS A 1 100 ? 26.140 9.989 -18.671 1.00 93.31 100 LYS A CA 1
ATOM 825 C C . LYS A 1 100 ? 25.726 8.550 -18.361 1.00 93.31 100 LYS A C 1
ATOM 827 O O . LYS A 1 100 ? 25.842 7.693 -19.234 1.00 93.31 100 LYS A O 1
ATOM 832 N N . ASP A 1 101 ? 25.239 8.291 -17.153 1.00 90.00 101 ASP A N 1
ATOM 833 C CA . ASP A 1 101 ? 24.811 6.954 -16.737 1.00 90.00 101 ASP A CA 1
ATOM 834 C C . ASP A 1 101 ? 23.467 6.569 -17.356 1.00 90.00 101 ASP A C 1
ATOM 836 O O . ASP A 1 101 ? 23.310 5.430 -17.784 1.00 90.00 101 ASP A O 1
ATOM 840 N N . VAL A 1 102 ? 22.555 7.529 -17.536 1.00 89.19 102 VAL A N 1
ATOM 841 C CA . VAL A 1 102 ? 21.321 7.343 -18.318 1.00 89.19 102 VAL A CA 1
ATOM 842 C C . VAL A 1 102 ? 21.645 6.913 -19.754 1.00 89.19 102 VAL A C 1
ATOM 844 O O . VAL A 1 102 ? 21.127 5.904 -20.227 1.00 89.19 102 VAL A O 1
ATOM 847 N N . ILE A 1 103 ? 22.561 7.612 -20.439 1.00 89.44 103 ILE A N 1
ATOM 848 C CA . ILE A 1 103 ? 22.990 7.247 -21.803 1.00 89.44 103 ILE A CA 1
ATOM 849 C C . ILE A 1 103 ? 23.615 5.846 -21.828 1.00 89.44 103 ILE A C 1
ATOM 851 O O . ILE A 1 103 ? 23.316 5.052 -22.720 1.00 89.44 103 ILE A O 1
ATOM 855 N N . ARG A 1 104 ? 24.470 5.521 -20.850 1.00 90.44 104 ARG A N 1
ATOM 856 C CA . ARG A 1 104 ? 25.073 4.184 -20.731 1.00 90.44 104 ARG A CA 1
ATOM 857 C C . ARG A 1 104 ? 24.020 3.101 -20.547 1.00 90.44 104 ARG A C 1
ATOM 859 O O . ARG A 1 104 ? 24.134 2.061 -21.184 1.00 90.44 104 ARG A O 1
ATOM 866 N N . LEU A 1 105 ? 23.005 3.349 -19.723 1.00 89.38 105 LEU A N 1
ATOM 867 C CA . LEU A 1 105 ? 21.921 2.408 -19.473 1.00 89.38 105 LEU A CA 1
ATOM 868 C C . LEU A 1 105 ? 21.095 2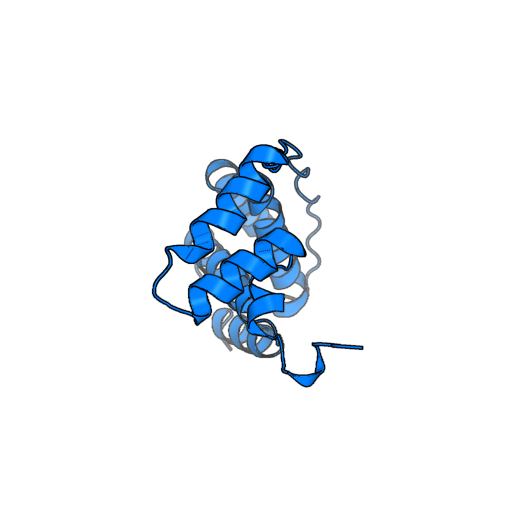.164 -20.743 1.00 89.38 105 LEU A C 1
ATOM 870 O O . LEU A 1 105 ? 20.858 1.013 -21.099 1.00 89.38 105 LEU A O 1
ATOM 874 N N . ILE A 1 106 ? 20.756 3.227 -21.483 1.00 88.25 106 ILE A N 1
ATOM 875 C CA . ILE A 1 106 ? 20.074 3.123 -22.783 1.00 88.25 106 ILE A CA 1
ATOM 876 C C . ILE A 1 106 ? 20.911 2.303 -23.770 1.00 88.25 106 ILE A C 1
ATOM 878 O O . ILE A 1 106 ? 20.391 1.388 -24.402 1.00 88.25 106 ILE A O 1
ATOM 882 N N . LEU A 1 107 ? 22.211 2.580 -23.896 1.00 89.88 107 LEU A N 1
ATOM 883 C CA . LEU A 1 107 ? 23.087 1.816 -24.791 1.00 89.88 107 LEU A CA 1
ATOM 884 C C . LEU A 1 107 ? 23.229 0.354 -24.355 1.00 89.88 107 LEU A C 1
ATOM 886 O O . LEU A 1 107 ? 23.265 -0.527 -25.213 1.00 89.88 107 LEU A O 1
ATOM 890 N N . ALA A 1 108 ? 23.267 0.093 -23.047 1.00 90.94 108 ALA A N 1
ATOM 891 C CA . ALA A 1 108 ? 23.368 -1.252 -22.496 1.00 90.94 108 ALA A CA 1
ATOM 892 C C . ALA A 1 108 ? 22.144 -2.121 -22.825 1.00 90.94 108 ALA A C 1
ATOM 894 O O . ALA A 1 108 ? 22.288 -3.335 -22.954 1.00 90.94 108 ALA A O 1
ATOM 895 N N . THR A 1 109 ? 20.965 -1.521 -23.050 1.00 92.19 109 THR A N 1
ATOM 896 C CA . THR A 1 109 ? 19.769 -2.275 -23.471 1.00 92.19 109 THR A CA 1
ATOM 897 C C . THR A 1 109 ? 19.984 -3.076 -24.757 1.00 92.19 109 THR A C 1
ATOM 899 O O . THR A 1 109 ? 19.378 -4.131 -24.922 1.00 92.19 109 THR A O 1
ATOM 902 N N . LYS A 1 110 ? 20.902 -2.655 -25.641 1.00 90.25 110 LYS A N 1
ATOM 903 C CA . LYS A 1 110 ? 21.241 -3.389 -26.874 1.00 90.25 110 LYS A CA 1
ATOM 904 C C . LYS A 1 110 ? 21.773 -4.801 -26.615 1.00 90.25 110 LYS A C 1
ATOM 906 O O . LYS A 1 110 ? 21.690 -5.634 -27.509 1.00 90.25 110 LYS A O 1
ATOM 911 N N . PHE A 1 111 ? 22.305 -5.052 -25.419 1.00 94.25 111 PHE A N 1
ATOM 912 C CA . PHE A 1 111 ? 22.831 -6.350 -24.995 1.00 94.25 111 PHE A CA 1
ATOM 913 C C . PHE A 1 111 ? 21.814 -7.183 -24.196 1.00 94.25 111 PHE A C 1
ATOM 915 O O . PHE A 1 111 ? 22.157 -8.253 -23.710 1.00 94.25 111 PHE A O 1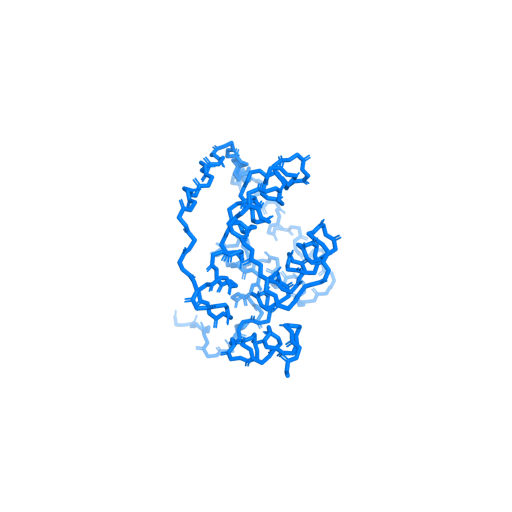
ATOM 922 N N . ILE A 1 112 ? 20.579 -6.699 -24.016 1.00 92.94 112 ILE A N 1
ATOM 923 C CA . ILE A 1 112 ? 19.498 -7.457 -23.373 1.00 92.94 112 ILE A CA 1
ATOM 924 C C . ILE A 1 112 ? 18.818 -8.306 -24.441 1.00 92.94 112 ILE A C 1
ATOM 926 O O . ILE A 1 112 ? 18.132 -7.756 -25.301 1.00 92.94 112 ILE A O 1
ATOM 930 N N . ASP A 1 113 ? 18.970 -9.627 -24.383 1.00 94.62 113 ASP A N 1
ATOM 931 C CA . ASP A 1 113 ? 18.437 -10.539 -25.405 1.00 94.62 113 ASP A CA 1
ATOM 932 C C . ASP A 1 113 ? 16.909 -10.487 -25.515 1.00 94.62 113 ASP A C 1
ATOM 934 O O . ASP A 1 113 ? 16.380 -10.453 -26.624 1.00 94.62 113 ASP A O 1
ATOM 938 N N . ASP A 1 114 ? 16.211 -10.391 -24.382 1.00 94.94 114 ASP A N 1
ATOM 939 C CA . ASP A 1 114 ? 14.751 -10.320 -24.326 1.00 94.94 114 ASP A CA 1
ATOM 940 C C . ASP A 1 114 ? 14.230 -8.969 -24.878 1.00 94.94 114 ASP A C 1
ATOM 942 O O . ASP A 1 114 ? 14.475 -7.916 -24.270 1.00 94.94 114 ASP A O 1
ATOM 946 N N . PRO A 1 115 ? 13.488 -8.960 -26.006 1.00 89.56 115 PRO A N 1
ATOM 947 C CA . PRO A 1 115 ? 12.975 -7.733 -26.618 1.00 89.56 115 PRO A CA 1
ATOM 948 C C . PRO A 1 115 ? 11.978 -6.963 -25.741 1.00 89.56 115 PRO A C 1
ATOM 950 O O . PRO A 1 115 ? 11.917 -5.732 -25.824 1.00 89.56 115 PRO A O 1
ATOM 953 N N . MET A 1 116 ? 11.218 -7.656 -24.888 1.00 86.75 116 MET A N 1
ATOM 954 C CA . MET A 1 116 ? 10.252 -7.039 -23.977 1.00 86.75 116 MET A CA 1
ATOM 955 C C . MET A 1 116 ? 10.974 -6.316 -22.847 1.00 86.75 116 MET A C 1
ATOM 957 O O . MET A 1 116 ? 10.699 -5.145 -22.587 1.00 86.75 116 MET A O 1
ATOM 961 N N . ILE A 1 117 ? 11.954 -6.972 -22.218 1.00 88.62 117 ILE A N 1
ATOM 962 C CA . ILE A 1 117 ? 12.764 -6.350 -21.160 1.00 88.62 117 ILE A CA 1
ATOM 963 C C . ILE A 1 117 ? 13.562 -5.176 -21.733 1.00 88.62 117 ILE A C 1
ATOM 965 O O . ILE A 1 117 ? 13.625 -4.109 -21.121 1.00 88.62 117 ILE A O 1
ATOM 969 N N . ARG A 1 118 ? 14.130 -5.342 -22.931 1.00 90.50 118 ARG A N 1
ATOM 970 C CA . ARG A 1 118 ? 14.855 -4.284 -23.639 1.00 90.50 118 ARG A CA 1
ATOM 971 C C . ARG A 1 118 ? 13.996 -3.036 -23.832 1.00 90.50 118 ARG A C 1
ATOM 973 O O . ARG A 1 118 ? 14.412 -1.944 -23.447 1.00 90.50 118 ARG A O 1
ATOM 980 N N . THR A 1 119 ? 12.801 -3.208 -24.393 1.00 85.88 119 THR A N 1
ATOM 981 C CA . THR A 1 119 ? 11.844 -2.121 -24.640 1.00 85.88 119 THR A CA 1
ATOM 982 C C . THR A 1 119 ? 11.391 -1.477 -23.333 1.00 85.88 119 THR A C 1
ATOM 984 O O . THR A 1 119 ? 11.408 -0.254 -23.212 1.00 85.88 119 THR A O 1
ATOM 987 N N . PHE A 1 120 ? 11.081 -2.288 -22.319 1.00 88.56 120 PHE A N 1
ATOM 988 C CA . PHE A 1 120 ? 10.691 -1.806 -20.997 1.00 88.56 120 PHE A CA 1
ATOM 989 C C . PHE A 1 120 ? 11.760 -0.904 -20.371 1.00 88.56 120 PHE A C 1
ATOM 991 O O . PHE A 1 120 ? 11.448 0.199 -19.920 1.00 88.56 120 PHE A O 1
ATOM 998 N N . VAL A 1 121 ? 13.023 -1.345 -20.358 1.00 88.81 121 VAL A N 1
ATOM 999 C CA . VAL A 1 121 ? 14.132 -0.567 -19.788 1.00 88.81 121 VAL A CA 1
ATOM 1000 C C . VAL A 1 121 ? 14.370 0.705 -20.599 1.00 88.81 121 VAL A C 1
ATOM 1002 O O . VAL A 1 121 ? 14.540 1.768 -20.003 1.00 88.81 121 VAL A O 1
ATOM 1005 N N . ALA A 1 122 ? 14.342 0.632 -21.932 1.00 87.94 122 ALA A N 1
ATOM 1006 C CA . ALA A 1 122 ? 14.538 1.798 -22.789 1.00 87.94 122 ALA A CA 1
ATOM 1007 C C . ALA A 1 122 ? 13.457 2.867 -22.554 1.00 87.94 122 ALA A C 1
ATOM 1009 O O . ALA A 1 122 ? 13.790 4.008 -22.235 1.00 87.94 122 ALA A O 1
ATOM 1010 N N . LEU A 1 123 ? 12.176 2.494 -22.625 1.00 86.88 123 LEU A N 1
ATOM 1011 C CA . LEU A 1 123 ? 11.055 3.421 -22.448 1.00 86.88 123 LEU A CA 1
ATOM 1012 C C . LEU A 1 123 ? 10.983 3.982 -21.022 1.00 86.88 123 LEU A C 1
ATOM 1014 O O . LEU A 1 123 ? 10.861 5.195 -20.853 1.00 86.88 123 LEU A O 1
ATOM 1018 N N . SER A 1 124 ? 11.172 3.141 -19.997 1.00 88.88 124 SER A N 1
ATOM 1019 C CA . SER A 1 124 ? 11.208 3.597 -18.596 1.00 88.88 124 SER A CA 1
ATOM 1020 C C . SER A 1 124 ? 12.330 4.610 -18.349 1.00 88.88 124 SER A C 1
ATOM 1022 O O . SER A 1 124 ? 12.180 5.520 -17.540 1.00 88.88 124 SER A O 1
ATOM 1024 N N . THR A 1 125 ? 13.459 4.466 -19.049 1.00 88.50 125 THR A N 1
ATOM 1025 C CA . THR A 1 125 ? 14.629 5.341 -18.886 1.00 88.50 125 THR A CA 1
ATOM 1026 C C . THR A 1 125 ? 14.500 6.642 -19.673 1.00 88.50 125 THR A C 1
ATOM 1028 O O . THR A 1 125 ? 14.909 7.689 -19.180 1.00 88.50 125 THR A O 1
ATOM 1031 N N . ILE A 1 126 ? 13.946 6.589 -20.888 1.00 85.94 126 ILE A N 1
ATOM 1032 C CA . ILE A 1 126 ? 13.783 7.761 -21.761 1.00 85.94 126 ILE A CA 1
ATOM 1033 C C . ILE A 1 126 ? 12.648 8.661 -21.261 1.00 85.94 126 ILE A C 1
ATOM 1035 O O . ILE A 1 126 ? 12.821 9.875 -21.194 1.00 85.94 126 ILE A O 1
ATOM 1039 N N . TYR A 1 127 ? 11.511 8.069 -20.890 1.00 86.81 127 TYR A N 1
ATOM 1040 C CA . TYR A 1 127 ? 10.289 8.808 -20.559 1.00 86.81 127 TYR A CA 1
ATOM 1041 C C . TYR A 1 127 ? 10.007 8.888 -19.055 1.00 86.81 127 TYR A C 1
ATOM 1043 O O . TYR A 1 127 ? 9.088 9.591 -18.643 1.00 86.81 127 TYR A O 1
ATOM 1051 N N . GLY A 1 128 ? 10.768 8.174 -18.218 1.00 87.06 128 GLY A N 1
ATOM 1052 C CA . GLY A 1 128 ? 10.519 8.132 -16.773 1.00 87.06 128 GLY A CA 1
ATOM 1053 C C . GLY A 1 128 ? 9.204 7.439 -16.399 1.00 87.06 128 GLY A C 1
ATOM 1054 O O . GLY A 1 128 ? 8.693 7.654 -15.299 1.00 87.06 128 GLY A O 1
ATOM 1055 N N . ALA A 1 129 ? 8.645 6.632 -17.308 1.00 86.00 129 ALA A N 1
ATOM 1056 C CA . ALA A 1 129 ? 7.368 5.960 -17.116 1.00 86.00 129 ALA A CA 1
ATOM 1057 C C . ALA A 1 129 ? 7.420 5.005 -15.916 1.00 86.00 129 ALA A C 1
ATOM 1059 O O . ALA A 1 129 ? 8.380 4.247 -15.720 1.00 86.00 129 ALA A O 1
ATOM 1060 N N . ARG A 1 130 ? 6.372 5.019 -15.089 1.00 83.88 130 ARG A N 1
ATOM 1061 C CA . ARG A 1 130 ? 6.283 4.112 -13.943 1.00 83.88 130 ARG A CA 1
ATOM 1062 C C . ARG A 1 130 ? 6.038 2.694 -14.436 1.00 83.88 130 ARG A C 1
ATOM 1064 O O . ARG A 1 130 ? 5.331 2.470 -15.411 1.00 83.88 130 ARG A O 1
ATOM 1071 N N . ARG A 1 131 ? 6.519 1.700 -13.681 1.00 85.19 131 ARG A N 1
ATOM 1072 C CA . ARG A 1 131 ? 6.355 0.276 -14.040 1.00 85.19 131 ARG A CA 1
ATOM 1073 C C . ARG A 1 131 ? 4.908 -0.117 -14.345 1.00 85.19 131 ARG A C 1
ATOM 1075 O O . ARG A 1 131 ? 4.686 -0.955 -15.205 1.00 85.19 131 ARG A O 1
ATOM 1082 N N . LYS A 1 132 ? 3.946 0.465 -13.620 1.00 85.44 132 LYS A N 1
ATOM 1083 C CA . LYS A 1 132 ? 2.522 0.199 -13.833 1.00 85.44 132 LYS A CA 1
ATOM 1084 C C . LYS A 1 132 ? 2.008 0.838 -15.127 1.00 85.44 132 LYS A C 1
ATOM 1086 O O . LYS A 1 132 ? 1.329 0.164 -15.877 1.00 85.44 132 LYS A O 1
ATOM 1091 N N . GLU A 1 133 ? 2.388 2.084 -15.403 1.00 86.19 133 GLU A N 1
ATOM 1092 C CA . GLU A 1 133 ? 2.037 2.778 -16.653 1.00 86.19 133 GLU A CA 1
ATOM 1093 C C . GLU A 1 133 ? 2.587 2.008 -17.862 1.00 86.19 133 GLU A C 1
ATOM 1095 O O . GLU A 1 133 ? 1.871 1.770 -18.821 1.00 86.19 133 GLU A O 1
ATOM 1100 N N . MET A 1 134 ? 3.820 1.505 -17.756 1.00 87.81 134 MET A N 1
ATOM 1101 C CA . MET A 1 134 ? 4.430 0.640 -18.769 1.00 87.81 134 MET A CA 1
ATOM 1102 C C . MET A 1 134 ? 3.719 -0.707 -18.953 1.00 87.81 134 MET A C 1
ATOM 1104 O O . MET A 1 134 ? 3.719 -1.244 -20.054 1.00 87.81 134 MET A O 1
ATOM 1108 N N . ALA A 1 135 ? 3.173 -1.288 -17.881 1.00 85.06 135 ALA A N 1
ATOM 1109 C CA . ALA A 1 135 ? 2.461 -2.566 -17.940 1.00 85.06 135 ALA A CA 1
ATOM 1110 C C . ALA A 1 135 ? 1.041 -2.424 -18.508 1.00 85.06 135 ALA A C 1
ATOM 1112 O O . ALA A 1 135 ? 0.526 -3.376 -19.088 1.00 85.06 135 ALA A O 1
ATOM 1113 N N . ASP A 1 136 ? 0.438 -1.250 -18.326 1.00 87.56 136 ASP A N 1
ATOM 1114 C CA . ASP A 1 136 ? -0.903 -0.917 -18.804 1.00 87.56 136 ASP A CA 1
ATOM 1115 C C . ASP A 1 136 ? -0.872 -0.259 -20.206 1.00 87.56 136 ASP A C 1
ATOM 1117 O O . ASP A 1 136 ? -1.928 0.077 -20.733 1.00 87.56 136 ASP A O 1
ATOM 1121 N N . LEU A 1 137 ? 0.317 -0.080 -20.805 1.00 86.88 137 LEU A N 1
ATOM 1122 C CA . LEU A 1 137 ? 0.505 0.565 -22.107 1.00 86.88 137 LEU A CA 1
ATOM 1123 C C . LEU A 1 137 ? -0.130 -0.262 -23.234 1.00 86.88 137 LEU A C 1
ATOM 1125 O O . LEU A 1 137 ? 0.161 -1.453 -23.388 1.00 86.88 137 LEU A O 1
ATOM 1129 N N . THR A 1 138 ? -0.941 0.389 -24.060 1.00 88.56 138 THR A N 1
ATOM 1130 C CA . THR A 1 138 ? -1.561 -0.194 -25.253 1.00 88.56 138 THR A CA 1
ATOM 1131 C C . THR A 1 138 ? -0.954 0.391 -26.533 1.00 88.56 138 THR A C 1
ATOM 1133 O O . THR A 1 138 ? -0.359 1.470 -26.492 1.00 88.56 138 THR A O 1
ATOM 1136 N N . PRO A 1 139 ? -1.040 -0.303 -27.686 1.00 86.50 139 PRO A N 1
ATOM 1137 C CA . PRO A 1 139 ? -0.558 0.240 -28.958 1.00 86.50 139 PRO A CA 1
ATOM 1138 C C . PRO A 1 139 ? -1.164 1.604 -29.312 1.00 86.50 139 PRO A C 1
ATOM 1140 O O . PRO A 1 139 ? -0.484 2.430 -29.908 1.00 86.50 139 PRO A O 1
ATOM 1143 N N . GLU A 1 140 ? -2.415 1.846 -28.922 1.00 91.38 140 GLU A N 1
ATOM 1144 C CA . GLU A 1 140 ? -3.142 3.096 -29.152 1.00 91.38 140 GLU A CA 1
ATOM 1145 C C . GLU A 1 140 ? -2.577 4.284 -28.355 1.00 91.38 140 GLU A C 1
ATOM 1147 O O . GLU A 1 140 ? -2.822 5.431 -28.720 1.00 91.38 140 GLU A O 1
ATOM 1152 N N . ASP A 1 141 ? -1.803 4.024 -27.296 1.00 85.94 141 ASP A N 1
ATOM 1153 C CA . ASP A 1 141 ? -1.135 5.062 -26.503 1.00 85.94 141 ASP A CA 1
ATOM 1154 C C . ASP A 1 141 ? 0.168 5.564 -27.159 1.00 85.94 141 ASP A C 1
ATOM 1156 O O . ASP A 1 141 ? 0.796 6.500 -26.656 1.00 85.94 141 ASP A O 1
ATOM 1160 N N . VAL A 1 142 ? 0.613 4.932 -28.254 1.00 83.69 142 VAL A N 1
ATOM 1161 C CA . VAL A 1 142 ? 1.866 5.259 -28.946 1.00 83.69 142 VAL A CA 1
ATOM 1162 C C . VAL A 1 142 ? 1.573 6.046 -30.215 1.00 83.69 142 VAL A C 1
ATOM 1164 O O . VAL A 1 142 ? 1.149 5.490 -31.226 1.00 83.69 142 VAL A O 1
ATOM 1167 N N . ASP A 1 143 ? 1.876 7.340 -30.170 1.00 85.12 143 ASP A N 1
ATOM 1168 C CA . ASP A 1 143 ? 1.822 8.212 -31.339 1.00 85.12 143 ASP A CA 1
ATOM 1169 C C . ASP A 1 143 ? 3.165 8.198 -32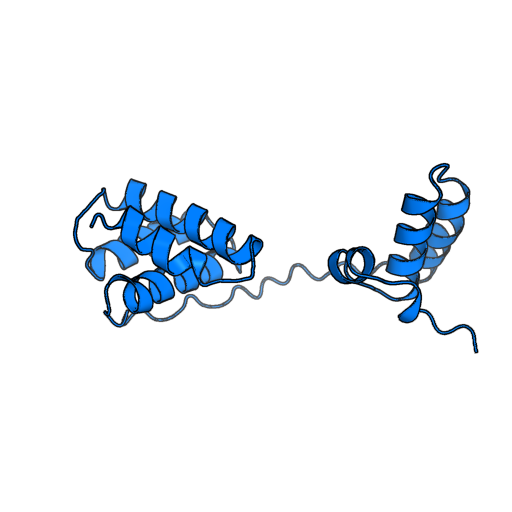.092 1.00 85.12 143 ASP A C 1
ATOM 1171 O O . ASP A 1 143 ? 4.234 8.301 -31.481 1.00 85.12 143 ASP A O 1
ATOM 1175 N N . ILE A 1 144 ? 3.109 8.013 -33.412 1.00 80.75 144 ILE A N 1
ATOM 1176 C CA . ILE A 1 144 ? 4.275 7.919 -34.312 1.00 80.75 144 ILE A CA 1
ATOM 1177 C C . ILE A 1 144 ? 4.265 9.080 -35.331 1.00 80.75 144 ILE A C 1
ATOM 1179 O O . ILE A 1 144 ? 5.070 9.079 -36.261 1.00 80.75 144 ILE A O 1
ATOM 1183 N N . GLU A 1 145 ? 3.371 10.065 -35.177 1.00 59.84 145 GLU A N 1
ATOM 1184 C CA . GLU A 1 145 ? 3.330 11.260 -36.038 1.00 59.84 145 GLU A CA 1
ATOM 1185 C C . GLU A 1 145 ? 4.628 12.093 -36.033 1.00 59.84 145 GLU A C 1
ATOM 1187 O O . GLU A 1 145 ? 5.235 12.323 -34.958 1.00 59.84 145 GLU A O 1
#

pLDDT: mean 87.74, std 8.34, range [56.75, 96.44]

Foldseek 3Di:
DALVVLLVVLLVPDPDPVLSVLLVVLVVVLCVQLPRDRDDDLVSLVSSLVVVPVVDDFVSSQSSVVSVQCSCCRRVVHGRPDDRPDGPPPDPPPPDDDPVVLVVQLVCLVVVPDPLVSVLSNCCSVPVDDPVNSVPDDPVNDDPD

Sequence (145 aa):
MDIIEKVEQRLSLYASKPTVLSRKSILSQFFLHAGEKEDYTEDDAISFLNWAKNHYKGTSINHVYASLRWFYRQVLKKDLQLKPPEPDYDSIEAVPLSRKDVIRLILATKFIDDPMIRTFVALSTIYGARRKEMADLTPEDVDIE